Protein AF-A0A452Y3Q6-F1 (afdb_monomer)

Nearest PDB structures (foldseek):
  3kxt-assembly1_A  TM=3.923E-01  e=1.686E+00  Saccharolobus solfataricus
  3trp-assembly1_A  TM=4.167E-01  e=3.841E+00  Oryctolagus cuniculus

Mean predicted aligned error: 13.32 Å

Organism: Aegilops tauschii subsp. strangulata (NCBI:txid200361)

Secondary structure (DSSP, 8-state):
--EE--SSTTSPPEEPSSSPPPEETTEESSS--EEEEE-SSSS-EEEEE---------HHHHHHHHHHHHHH-----STTPPP---PPPP-----

Radius of gyration: 20.81 Å; Cα contacts (8 Å, |Δi|>4): 82; chains: 1; bounding box: 36×34×59 Å

Solvent-accessible surface area (backbone atoms only — not comparable to full-atom values): 6505 Å² total; per-residue (Å²): 101,59,71,53,71,56,93,54,85,88,52,77,63,44,64,41,62,84,76,78,61,51,74,56,97,66,43,64,61,66,93,70,43,60,50,41,36,72,52,95,89,53,98,52,70,46,77,41,82,59,81,82,89,56,85,87,68,50,73,64,56,49,51,47,52,49,50,53,45,64,76,67,63,71,81,69,88,57,87,92,61,81,71,87,70,85,74,77,77,82,80,78,79,81,128

Foldseek 3Di:
DDWADDPDPVDDIFDFDDDDWDQDQQDIPDPCQWTWTQDPPDRDIDIDGHDGDDDRDDPVNVVVVVVVCVVPDDDDPDPPDDDDDPDDDDPPDDD

pLDDT: mean 76.29, std 12.61, range [41.47, 93.06]

Sequence (95 aa):
KFLLKPKDAETPCIIEEGPTRLLTGGMLEGDVRLANFRLNGDDELLEFRVFNKADIVSPLDLAASWRVYKENFQPSKVRGIPDISINEAPTHATE

Structure (mmCIF, N/CA/C/O backbone):
data_AF-A0A452Y3Q6-F1
#
_entry.id   AF-A0A452Y3Q6-F1
#
loop_
_atom_site.group_PDB
_atom_site.id
_atom_site.type_symbol
_atom_site.label_atom_id
_atom_site.lab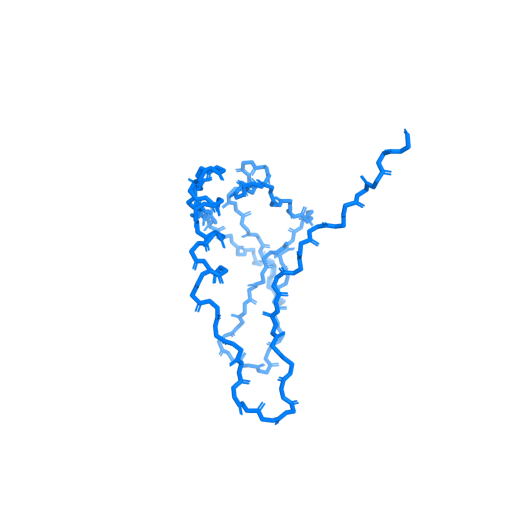el_alt_id
_atom_site.label_comp_id
_atom_site.label_asym_id
_atom_site.label_entity_id
_atom_site.label_seq_id
_atom_site.pdbx_PDB_ins_code
_atom_site.Cartn_x
_atom_site.Cartn_y
_atom_site.Cartn_z
_atom_site.occupancy
_atom_si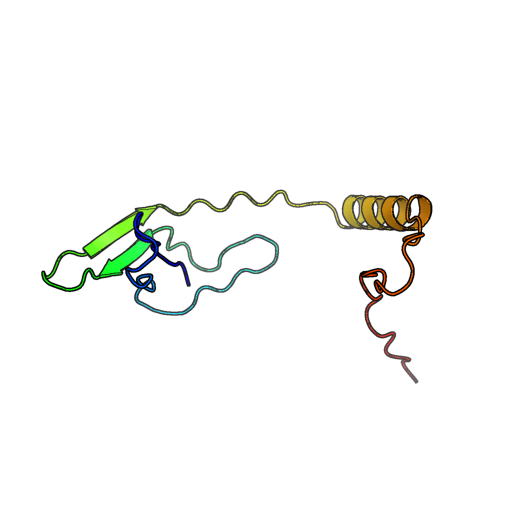te.B_iso_or_equiv
_atom_site.auth_seq_id
_atom_site.auth_comp_id
_atom_site.auth_asym_id
_atom_site.auth_atom_id
_atom_site.pdbx_PDB_model_num
ATOM 1 N N . LYS A 1 1 ? -1.149 6.999 1.943 1.00 89.19 1 LYS A N 1
ATOM 2 C CA . LYS A 1 1 ? -1.684 6.988 3.325 1.00 89.19 1 LYS A CA 1
ATOM 3 C C . LYS A 1 1 ? -1.928 5.551 3.728 1.00 89.19 1 LYS A C 1
ATOM 5 O O . LYS A 1 1 ? -2.371 4.794 2.870 1.00 89.19 1 LYS A O 1
ATOM 10 N N . PHE A 1 2 ? -1.642 5.179 4.969 1.00 91.38 2 PHE A N 1
ATOM 11 C CA . PHE A 1 2 ? -2.051 3.881 5.506 1.00 91.38 2 PHE A CA 1
ATOM 12 C C . PHE A 1 2 ? -3.481 3.929 6.054 1.00 91.38 2 PHE A C 1
ATOM 14 O O . PHE A 1 2 ? -3.992 4.998 6.395 1.00 91.38 2 PHE A O 1
ATOM 21 N N . LEU A 1 3 ? -4.125 2.762 6.103 1.00 93.06 3 LEU A N 1
ATOM 22 C CA . LEU A 1 3 ? -5.463 2.574 6.655 1.00 93.06 3 LEU A CA 1
ATOM 23 C C . LEU A 1 3 ? -5.381 1.565 7.793 1.00 93.06 3 LEU A C 1
ATOM 25 O O . LEU A 1 3 ? -4.906 0.446 7.595 1.00 93.06 3 LEU A O 1
ATOM 29 N N . LEU A 1 4 ? -5.876 1.951 8.963 1.00 91.75 4 LEU A N 1
ATOM 30 C CA . LEU A 1 4 ? -6.068 1.037 10.074 1.00 91.75 4 LEU A CA 1
ATOM 31 C C . LEU A 1 4 ? -7.471 0.447 9.959 1.00 91.75 4 LEU A C 1
ATOM 33 O O . LEU A 1 4 ? -8.472 1.137 10.161 1.00 91.75 4 LEU A O 1
ATOM 37 N N . LYS A 1 5 ? -7.531 -0.831 9.579 1.00 92.19 5 LYS A N 1
ATOM 38 C CA . LYS A 1 5 ? -8.788 -1.559 9.429 1.00 92.19 5 LYS A CA 1
ATOM 39 C C . LYS A 1 5 ? -9.171 -2.220 10.763 1.00 92.19 5 LYS A C 1
ATOM 41 O O . LYS A 1 5 ? -8.389 -3.033 11.262 1.00 92.19 5 LYS A O 1
ATOM 46 N N . PRO A 1 6 ? -10.349 -1.916 11.330 1.00 86.50 6 PRO A N 1
ATOM 47 C CA . PRO A 1 6 ? -10.859 -2.625 12.497 1.00 86.50 6 PRO A CA 1
ATOM 48 C C . PRO A 1 6 ? -11.159 -4.092 12.158 1.00 86.50 6 PRO A C 1
ATOM 50 O O . PRO A 1 6 ? -11.371 -4.461 11.002 1.00 86.50 6 PRO A O 1
ATOM 53 N N . LYS A 1 7 ? -11.140 -4.958 13.176 1.00 88.44 7 LYS A N 1
ATOM 54 C CA . LYS A 1 7 ? -11.419 -6.394 12.988 1.00 88.44 7 LYS A CA 1
ATOM 55 C C . LYS A 1 7 ? -12.862 -6.648 12.558 1.00 88.44 7 LYS A C 1
ATOM 57 O O . LYS A 1 7 ? -13.108 -7.578 11.797 1.00 88.44 7 LYS A O 1
ATOM 62 N N . ASP A 1 8 ? -13.780 -5.832 13.063 1.00 85.94 8 ASP A N 1
ATOM 63 C CA . ASP A 1 8 ? -15.179 -5.849 12.671 1.00 85.94 8 ASP A CA 1
ATOM 64 C C . ASP A 1 8 ? -15.393 -5.031 11.389 1.00 85.94 8 ASP A C 1
ATOM 66 O O . ASP A 1 8 ? -14.835 -3.944 11.235 1.00 85.94 8 ASP A O 1
ATOM 70 N N . ALA A 1 9 ? -16.169 -5.576 10.454 1.00 73.06 9 ALA A N 1
ATOM 71 C CA . ALA A 1 9 ? -16.318 -5.029 9.107 1.00 73.06 9 ALA A CA 1
ATOM 72 C C . ALA A 1 9 ? -17.272 -3.826 9.035 1.00 73.06 9 ALA A C 1
ATOM 74 O O . ALA A 1 9 ? -17.205 -3.076 8.062 1.00 73.06 9 ALA A O 1
ATOM 75 N N . GLU A 1 10 ? -18.139 -3.639 10.033 1.00 84.62 10 GLU A N 1
ATOM 76 C CA . GLU A 1 10 ? -19.099 -2.526 10.067 1.00 84.62 10 GLU A CA 1
ATOM 77 C C . GLU A 1 10 ? -18.474 -1.208 10.541 1.00 84.62 10 GLU A C 1
ATOM 79 O O . GLU A 1 10 ? -18.988 -0.126 10.254 1.00 84.62 10 GLU A O 1
ATOM 84 N N . THR A 1 11 ? -17.332 -1.275 11.230 1.00 85.25 11 THR A N 1
ATOM 85 C CA . THR A 1 11 ? -16.629 -0.082 11.708 1.00 85.25 11 THR A CA 1
ATOM 86 C C . THR A 1 11 ? -15.775 0.526 10.581 1.00 85.25 11 THR A C 1
ATOM 88 O O . THR A 1 11 ? -15.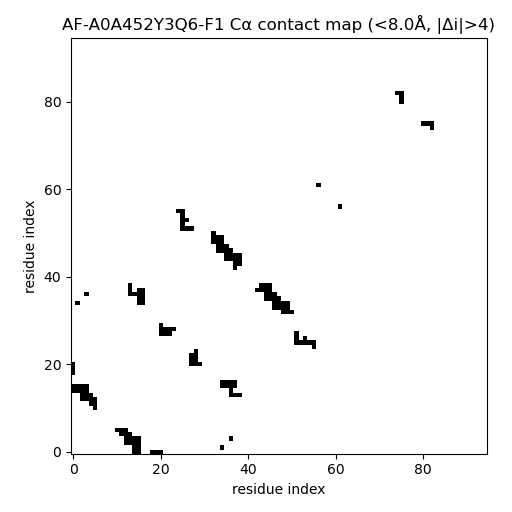032 -0.201 9.913 1.00 85.25 11 THR A O 1
ATOM 91 N N . PRO A 1 12 ? -15.822 1.854 10.350 1.00 88.94 12 PRO A N 1
ATOM 92 C CA . PRO A 1 12 ? -15.026 2.487 9.303 1.00 88.94 12 PRO A CA 1
ATOM 93 C C . PRO A 1 12 ? -13.519 2.392 9.582 1.00 88.94 12 PRO A C 1
ATOM 95 O O . PRO A 1 12 ? -13.068 2.414 10.727 1.00 88.94 12 PRO A O 1
ATOM 98 N N . CYS A 1 13 ? -12.723 2.326 8.513 1.00 91.31 13 CYS A N 1
ATOM 99 C CA . CYS A 1 13 ? -11.267 2.407 8.609 1.00 91.31 13 CYS A CA 1
ATOM 100 C C . CYS A 1 13 ? -10.822 3.790 9.095 1.00 91.31 13 CYS A C 1
ATOM 102 O O . CYS A 1 13 ? -11.378 4.811 8.689 1.00 91.31 13 CYS A O 1
ATOM 104 N N . ILE A 1 14 ? -9.744 3.821 9.876 1.00 92.31 14 ILE A N 1
ATOM 105 C CA . ILE A 1 14 ? -9.109 5.065 10.314 1.00 92.31 14 ILE A CA 1
ATOM 106 C C . ILE A 1 14 ? -7.974 5.397 9.347 1.00 92.31 14 ILE A C 1
ATOM 108 O O . ILE A 1 14 ? -7.134 4.549 9.031 1.00 92.31 14 ILE A O 1
ATOM 112 N N . ILE A 1 15 ? -7.965 6.633 8.850 1.00 93.06 15 ILE A N 1
ATOM 113 C CA . ILE A 1 15 ? -6.945 7.126 7.925 1.00 93.06 15 ILE A CA 1
ATOM 114 C C . ILE A 1 15 ? -5.774 7.682 8.731 1.00 93.06 15 ILE A C 1
ATOM 116 O O . ILE A 1 15 ? -5.959 8.401 9.707 1.00 93.06 15 ILE A O 1
ATOM 120 N N . GLU A 1 16 ? -4.564 7.357 8.296 1.00 93.06 16 GLU A N 1
ATOM 121 C CA . GLU A 1 16 ? -3.332 7.892 8.863 1.00 93.06 16 GLU A CA 1
ATOM 122 C C . GLU A 1 16 ? -3.273 9.436 8.830 1.00 93.06 16 GLU A C 1
ATOM 124 O O . GLU A 1 16 ? -3.509 10.062 7.787 1.00 93.06 16 GLU A O 1
ATOM 129 N N . GLU A 1 17 ? -2.838 10.053 9.929 1.00 90.94 17 GLU A N 1
ATOM 130 C CA . GLU A 1 17 ? -2.636 11.503 10.040 1.00 90.94 17 GLU A CA 1
ATOM 131 C C . GLU A 1 17 ? -1.418 12.023 9.239 1.00 90.94 17 GLU A C 1
ATOM 133 O O . GLU A 1 17 ? -0.566 11.270 8.767 1.00 90.94 17 GLU A O 1
ATOM 138 N N . GLY A 1 18 ? -1.344 13.339 9.010 1.00 87.50 18 GLY A N 1
ATOM 139 C CA . GLY A 1 18 ? -0.209 14.001 8.342 1.00 87.50 18 GLY A CA 1
ATOM 140 C C . GLY A 1 18 ? -0.328 14.122 6.810 1.00 87.50 18 GLY A C 1
ATOM 141 O O . GLY A 1 18 ? -1.440 14.106 6.278 1.00 87.50 18 GLY A O 1
ATOM 142 N N . PRO A 1 19 ? 0.784 14.235 6.063 1.00 87.25 19 PRO A N 1
ATOM 143 C CA . PRO A 1 19 ? 0.775 14.307 4.600 1.00 87.25 19 PRO A CA 1
ATOM 144 C C . PRO A 1 19 ? 0.595 12.934 3.932 1.00 87.25 19 PRO A C 1
ATOM 146 O O . PRO A 1 19 ? 0.776 11.878 4.546 1.00 87.25 19 PRO A O 1
ATOM 149 N N . THR A 1 20 ? 0.213 12.930 2.654 1.00 87.31 20 THR A N 1
ATOM 150 C CA . THR A 1 20 ? 0.216 11.710 1.836 1.00 87.31 20 THR A CA 1
ATOM 151 C C . THR A 1 20 ? 1.651 11.306 1.526 1.00 87.31 20 THR A C 1
ATOM 153 O O . THR A 1 20 ? 2.465 12.128 1.126 1.00 87.31 20 THR A O 1
ATOM 156 N N . ARG A 1 21 ? 1.946 10.021 1.707 1.00 85.38 21 ARG A N 1
ATOM 157 C CA . ARG A 1 21 ? 3.250 9.430 1.401 1.00 85.38 21 ARG A CA 1
ATOM 158 C C . ARG A 1 21 ? 3.386 9.173 -0.095 1.00 85.38 21 ARG A C 1
ATOM 160 O O . ARG A 1 21 ? 2.443 8.649 -0.692 1.00 85.38 21 ARG A O 1
ATOM 167 N N . LEU A 1 22 ? 4.555 9.465 -0.653 1.00 86.12 22 LEU A N 1
ATOM 168 C CA . LEU A 1 22 ? 4.921 9.081 -2.013 1.00 86.12 22 LEU A CA 1
ATOM 169 C C . LEU A 1 22 ? 5.637 7.723 -1.993 1.00 86.12 22 LEU A C 1
ATOM 171 O O . LEU A 1 22 ? 6.457 7.466 -1.116 1.00 86.12 22 LEU A O 1
ATOM 175 N N . LEU A 1 23 ? 5.319 6.846 -2.943 1.00 82.69 23 LEU A N 1
ATOM 176 C CA . LEU A 1 23 ? 6.013 5.576 -3.160 1.00 82.69 23 LEU A CA 1
ATOM 177 C C . LEU A 1 23 ? 6.597 5.597 -4.572 1.00 82.69 23 LEU A C 1
ATOM 179 O O . LEU A 1 23 ? 5.846 5.539 -5.544 1.00 82.69 23 LEU A O 1
ATOM 183 N N . THR A 1 24 ? 7.923 5.648 -4.676 1.00 82.19 24 THR A N 1
ATOM 184 C CA . THR A 1 24 ? 8.637 5.751 -5.955 1.00 82.19 24 THR A CA 1
ATOM 185 C C . THR A 1 24 ? 9.687 4.655 -6.040 1.00 82.19 24 THR A C 1
ATOM 187 O O . THR A 1 24 ? 10.526 4.525 -5.154 1.00 82.19 24 THR A O 1
ATOM 190 N N . GLY A 1 25 ? 9.644 3.837 -7.096 1.00 75.31 25 GLY A N 1
ATOM 191 C CA . GLY A 1 25 ? 10.646 2.785 -7.320 1.00 75.31 25 GLY A CA 1
ATOM 192 C C . GLY A 1 25 ? 10.767 1.777 -6.168 1.00 75.31 25 GLY A C 1
ATOM 193 O O . GLY A 1 25 ? 11.861 1.315 -5.871 1.00 75.31 25 GLY A O 1
ATOM 194 N N . GLY A 1 26 ? 9.666 1.485 -5.467 1.00 77.56 26 GLY A N 1
ATOM 195 C CA . GLY A 1 26 ? 9.666 0.610 -4.288 1.00 77.56 26 GLY A CA 1
ATOM 196 C C . GLY A 1 26 ? 10.119 1.286 -2.989 1.00 77.56 26 GLY A C 1
ATOM 197 O O . GLY A 1 26 ? 9.978 0.696 -1.922 1.00 77.56 26 GLY A O 1
ATOM 198 N N . MET A 1 27 ? 10.589 2.533 -3.039 1.00 79.38 27 MET A N 1
ATOM 199 C CA . MET A 1 27 ? 10.976 3.312 -1.865 1.00 79.38 27 MET A CA 1
ATOM 200 C C . MET A 1 27 ? 9.844 4.244 -1.435 1.00 79.38 27 MET A C 1
ATOM 202 O O . MET A 1 27 ? 9.320 5.025 -2.228 1.00 79.38 27 MET A O 1
ATOM 206 N N . LEU A 1 28 ? 9.458 4.154 -0.164 1.00 83.81 28 LEU A N 1
ATOM 207 C CA . LEU A 1 28 ? 8.523 5.096 0.443 1.00 83.81 28 LEU A CA 1
ATOM 208 C C . LEU A 1 28 ? 9.301 6.369 0.806 1.00 83.81 28 LEU A C 1
ATOM 210 O O . LEU A 1 28 ? 10.298 6.286 1.520 1.00 83.81 28 LEU A O 1
ATOM 214 N N . GLU A 1 29 ? 8.884 7.518 0.282 1.00 74.81 29 GLU A N 1
ATOM 215 C CA . GLU A 1 29 ? 9.554 8.800 0.499 1.00 74.81 29 GLU A CA 1
ATOM 216 C C . GLU A 1 29 ? 9.427 9.258 1.962 1.00 74.81 29 GLU A C 1
ATOM 218 O O . GLU A 1 29 ? 8.360 9.155 2.577 1.00 74.81 29 GLU A O 1
ATOM 223 N N . GLY A 1 30 ? 10.532 9.792 2.495 1.00 64.19 30 GLY A N 1
ATOM 224 C CA . GLY A 1 30 ? 10.677 10.225 3.883 1.00 64.19 30 GLY A CA 1
ATOM 225 C C . GLY A 1 30 ? 11.103 9.092 4.823 1.00 64.19 30 GLY A C 1
ATOM 226 O O . GLY A 1 30 ? 10.526 8.010 4.822 1.00 64.19 30 GLY A O 1
ATOM 227 N N . ASP A 1 31 ? 12.069 9.360 5.709 1.00 56.06 31 ASP A N 1
ATOM 228 C CA . ASP A 1 31 ? 12.509 8.423 6.769 1.00 56.06 31 ASP A CA 1
ATOM 229 C C . ASP A 1 31 ? 11.459 8.252 7.893 1.00 56.06 31 ASP A C 1
ATOM 231 O O . ASP A 1 31 ? 11.720 7.706 8.966 1.00 56.06 31 ASP A O 1
ATOM 235 N N . VAL A 1 32 ? 10.223 8.708 7.664 1.00 61.91 32 VAL A N 1
ATOM 236 C CA . VAL A 1 32 ? 9.124 8.581 8.619 1.00 61.91 32 VAL A CA 1
ATOM 237 C C . VAL A 1 32 ? 8.579 7.161 8.536 1.00 61.91 32 VAL A C 1
ATOM 239 O O . VAL A 1 32 ? 7.559 6.880 7.912 1.00 61.91 32 VAL A O 1
ATOM 242 N N . ARG A 1 33 ? 9.269 6.237 9.200 1.00 75.19 33 ARG A N 1
ATOM 243 C CA . ARG A 1 33 ? 8.853 4.839 9.368 1.00 75.19 33 ARG A CA 1
ATOM 244 C C . ARG A 1 33 ? 7.697 4.663 10.353 1.00 75.19 33 ARG A C 1
ATOM 246 O O . ARG A 1 33 ? 7.433 3.536 10.739 1.00 75.19 33 ARG A O 1
ATOM 253 N N . LEU A 1 34 ? 7.022 5.728 10.779 1.00 88.88 34 LEU A N 1
ATOM 254 C CA . LEU A 1 34 ? 5.907 5.673 11.726 1.00 88.88 34 LEU A CA 1
ATOM 255 C C . LEU A 1 34 ? 4.613 6.112 11.050 1.00 88.88 34 LEU A C 1
ATOM 257 O O . LEU A 1 34 ? 4.561 7.212 10.507 1.00 88.88 34 LEU A O 1
ATOM 261 N N . ALA A 1 35 ? 3.604 5.247 11.056 1.00 91.12 35 ALA A N 1
ATOM 262 C CA . ALA A 1 35 ? 2.236 5.569 10.675 1.00 91.12 35 ALA A CA 1
ATOM 263 C C . ALA A 1 35 ? 1.429 5.880 11.935 1.00 91.12 35 ALA A C 1
ATOM 265 O O . ALA A 1 35 ? 1.421 5.075 12.866 1.00 91.12 35 ALA A O 1
ATOM 266 N N . ASN A 1 36 ? 0.749 7.024 11.932 1.00 92.12 36 ASN A N 1
ATOM 267 C CA . ASN A 1 36 ? 0.057 7.557 13.099 1.00 92.12 36 ASN A CA 1
ATOM 268 C C . ASN A 1 36 ? -1.451 7.571 12.861 1.00 92.12 36 ASN A C 1
ATOM 270 O O . ASN A 1 36 ? -1.912 8.095 11.844 1.00 92.12 36 ASN A O 1
ATOM 274 N N . PHE A 1 37 ? -2.214 7.021 13.799 1.00 93.00 37 PHE A N 1
ATOM 275 C CA . PHE A 1 37 ? -3.670 6.945 13.728 1.00 93.00 37 PHE A CA 1
ATOM 276 C C . PHE A 1 37 ? -4.273 7.508 15.008 1.00 93.00 37 PHE A C 1
ATOM 278 O O . PHE A 1 37 ? -3.965 7.028 16.097 1.00 93.00 37 PHE A O 1
ATOM 285 N N . ARG A 1 38 ? -5.145 8.506 14.870 1.00 90.88 38 ARG A N 1
ATOM 286 C CA . ARG A 1 38 ? -5.930 9.037 15.983 1.00 90.88 38 ARG A CA 1
ATOM 287 C C . ARG A 1 38 ? -7.222 8.237 16.108 1.00 90.88 38 ARG A C 1
ATOM 289 O O . ARG A 1 38 ? -7.964 8.114 15.132 1.00 90.88 38 ARG A O 1
ATOM 296 N N . LEU A 1 39 ? -7.460 7.657 17.281 1.00 87.25 39 LEU A N 1
ATOM 297 C CA . LEU A 1 39 ? -8.695 6.931 17.563 1.00 87.25 39 LEU A CA 1
ATOM 298 C C . LEU A 1 39 ? -9.817 7.915 17.924 1.00 87.25 39 LEU A C 1
ATOM 300 O O . LEU A 1 39 ? -9.586 8.940 18.557 1.00 87.25 39 LEU A O 1
ATOM 304 N N . ASN A 1 40 ? -11.049 7.615 17.511 1.00 73.81 40 ASN A N 1
ATOM 305 C CA . ASN A 1 40 ? -12.203 8.435 17.874 1.00 73.81 40 ASN A CA 1
ATOM 306 C C . ASN A 1 40 ? -12.599 8.131 19.324 1.00 73.81 40 ASN A C 1
ATOM 308 O O . ASN A 1 40 ? -13.169 7.074 19.580 1.00 73.81 40 ASN A O 1
ATOM 312 N N . GLY A 1 41 ? -12.337 9.052 20.251 1.00 68.75 41 GLY A N 1
ATOM 313 C CA . GLY A 1 41 ? -12.892 8.987 21.609 1.00 68.75 41 GLY A CA 1
ATOM 314 C C . GLY A 1 41 ? -11.946 9.428 22.717 1.00 68.75 41 GLY A C 1
ATOM 315 O O . GLY A 1 41 ? -12.424 9.973 23.700 1.00 68.75 41 GLY A O 1
ATOM 316 N N . ASP A 1 42 ? -10.638 9.293 22.515 1.00 61.97 42 ASP A N 1
ATOM 317 C CA . ASP A 1 42 ? -9.601 9.721 23.452 1.00 61.97 42 ASP A CA 1
ATOM 318 C C . ASP A 1 42 ? -8.401 10.237 22.648 1.00 61.97 42 ASP A C 1
ATOM 320 O O . ASP A 1 42 ? -8.194 9.811 21.511 1.00 61.97 42 ASP A O 1
ATOM 324 N N . ASP A 1 43 ? -7.594 11.132 23.224 1.00 71.06 43 ASP A N 1
ATOM 325 C CA . ASP A 1 43 ? -6.322 11.653 22.673 1.00 71.06 43 ASP A CA 1
ATOM 326 C C . ASP A 1 43 ? -5.252 10.554 22.419 1.00 71.06 43 ASP A C 1
ATOM 328 O O . ASP A 1 43 ? -4.053 10.822 22.316 1.00 71.06 43 ASP A O 1
ATOM 332 N N . GLU A 1 44 ? -5.666 9.292 22.308 1.00 83.31 44 GLU A N 1
ATOM 333 C CA . GLU A 1 44 ? -4.830 8.147 22.006 1.00 83.31 44 GLU A CA 1
ATOM 334 C C . GLU A 1 44 ? -4.369 8.169 20.545 1.00 83.31 44 GLU A C 1
ATOM 336 O O . GLU A 1 44 ? -5.137 8.030 19.583 1.00 83.31 44 GLU A O 1
ATOM 341 N N . LEU A 1 45 ? -3.052 8.313 20.404 1.00 87.81 45 LEU A N 1
ATOM 342 C CA . LEU A 1 45 ? -2.328 8.176 19.154 1.00 87.81 45 LEU A CA 1
ATOM 343 C C . LEU A 1 45 ? -1.718 6.776 19.079 1.00 87.81 45 LEU A C 1
ATOM 345 O O . LEU A 1 45 ? -0.869 6.408 19.890 1.00 87.81 45 LEU A O 1
ATOM 349 N N . LEU A 1 46 ? -2.118 6.005 18.072 1.00 91.38 46 LEU A N 1
ATOM 350 C CA . LEU A 1 46 ?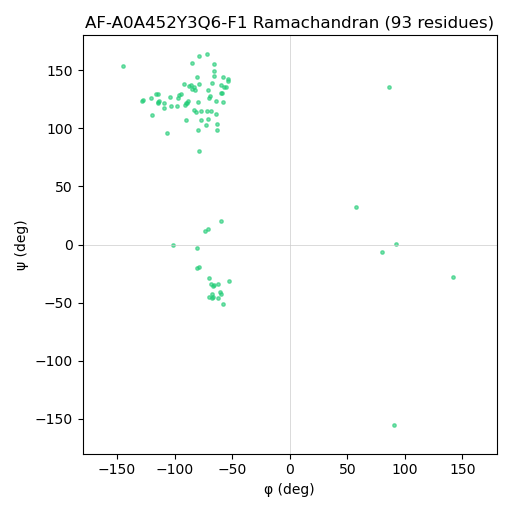 -1.473 4.742 17.740 1.00 91.38 46 LEU A CA 1
ATOM 351 C C . LEU A 1 46 ? -0.351 4.974 16.734 1.00 91.38 46 LEU A C 1
ATOM 353 O O . LEU A 1 46 ? -0.600 5.436 15.619 1.00 91.38 46 LEU A O 1
ATOM 357 N N . GLU A 1 47 ? 0.861 4.574 17.108 1.00 91.88 47 GLU A N 1
ATOM 358 C CA . GLU A 1 47 ? 2.042 4.649 16.253 1.00 91.88 47 GLU A CA 1
ATOM 359 C C . GLU A 1 47 ? 2.481 3.248 15.818 1.00 91.88 47 GLU A C 1
ATOM 361 O O . GLU A 1 47 ? 2.803 2.382 16.635 1.00 91.88 47 GLU A O 1
ATOM 366 N N . PHE A 1 48 ? 2.538 3.020 14.508 1.00 90.75 48 PHE A N 1
ATOM 367 C CA . PHE A 1 48 ? 2.999 1.759 13.935 1.00 90.75 48 PHE A CA 1
ATOM 368 C C . PHE A 1 48 ? 4.268 1.952 13.128 1.00 90.75 48 PHE A C 1
ATOM 370 O O . PHE A 1 48 ? 4.318 2.775 12.214 1.00 90.75 48 PHE A O 1
ATOM 377 N N . ARG A 1 49 ? 5.282 1.123 13.398 1.00 89.69 49 ARG A N 1
ATOM 378 C CA . ARG A 1 49 ? 6.448 1.042 12.519 1.00 89.69 49 ARG A CA 1
ATOM 379 C C . ARG A 1 49 ? 6.077 0.374 11.202 1.00 89.69 49 ARG A C 1
ATOM 381 O O . ARG A 1 49 ? 5.582 -0.749 11.182 1.00 89.69 49 ARG A O 1
ATOM 388 N N . VAL A 1 50 ? 6.378 1.056 10.110 1.00 86.62 50 VAL A N 1
ATOM 389 C CA . VAL A 1 50 ? 6.173 0.585 8.748 1.00 86.62 50 VAL A CA 1
ATOM 390 C C . VAL A 1 50 ? 7.510 0.164 8.164 1.00 86.62 50 VAL A C 1
ATOM 392 O O . VAL A 1 50 ? 8.467 0.939 8.122 1.00 86.62 50 VAL A O 1
ATOM 395 N N . PHE A 1 51 ? 7.543 -1.064 7.660 1.00 81.06 51 PHE A N 1
ATOM 396 C CA . PHE A 1 51 ? 8.655 -1.594 6.889 1.00 81.06 51 PHE A CA 1
ATOM 397 C C . PHE A 1 51 ? 8.169 -1.850 5.471 1.00 81.06 51 PHE A C 1
ATOM 399 O O . PHE A 1 51 ? 7.212 -2.592 5.259 1.00 81.06 51 PHE A O 1
ATOM 406 N N . ASN A 1 52 ? 8.824 -1.219 4.502 1.00 79.50 52 ASN A N 1
ATOM 407 C CA . ASN A 1 52 ? 8.604 -1.526 3.100 1.00 79.50 52 ASN A CA 1
ATOM 408 C C . ASN A 1 52 ? 9.597 -2.617 2.691 1.00 79.50 52 ASN A C 1
ATOM 410 O O . ASN A 1 52 ? 10.809 -2.426 2.797 1.00 79.50 52 ASN A O 1
ATOM 414 N N . LYS A 1 53 ? 9.067 -3.759 2.253 1.00 80.31 53 LYS A N 1
ATOM 415 C CA . LYS A 1 53 ? 9.844 -4.801 1.595 1.00 80.31 53 LYS A CA 1
ATOM 416 C C . LYS A 1 53 ? 9.498 -4.776 0.111 1.00 80.31 53 LYS A C 1
ATOM 418 O O . LYS A 1 53 ? 8.500 -5.361 -0.300 1.00 80.31 53 LYS A O 1
ATOM 423 N N . ALA A 1 54 ? 10.324 -4.084 -0.660 1.00 77.81 54 ALA A N 1
ATOM 424 C CA . ALA A 1 54 ? 10.276 -4.089 -2.111 1.00 77.81 54 ALA A CA 1
ATOM 425 C C . ALA A 1 54 ? 11.542 -4.761 -2.637 1.00 77.81 54 ALA A C 1
ATOM 427 O O . ALA A 1 54 ? 12.653 -4.339 -2.312 1.00 77.81 54 ALA A O 1
ATOM 428 N N . ASP A 1 55 ? 11.368 -5.803 -3.443 1.00 77.25 55 ASP A N 1
ATOM 429 C CA . ASP A 1 55 ? 12.474 -6.425 -4.157 1.00 77.25 55 ASP A CA 1
ATOM 430 C C . ASP A 1 55 ? 12.756 -5.580 -5.402 1.00 77.25 55 ASP A C 1
ATOM 432 O O . ASP A 1 55 ? 11.915 -5.454 -6.297 1.00 77.25 55 ASP A O 1
ATOM 436 N N . ILE A 1 56 ? 13.930 -4.947 -5.440 1.00 70.19 56 ILE A N 1
ATOM 437 C CA . ILE A 1 56 ? 14.365 -4.200 -6.619 1.00 70.19 56 ILE A CA 1
ATOM 438 C C . ILE A 1 56 ? 14.699 -5.228 -7.697 1.00 70.19 56 ILE A C 1
ATOM 440 O O . ILE A 1 56 ? 15.702 -5.934 -7.610 1.00 70.19 56 ILE A O 1
ATOM 444 N N . VAL A 1 57 ? 13.847 -5.311 -8.712 1.00 73.69 57 VAL A N 1
ATOM 445 C CA . VAL A 1 57 ? 14.105 -6.117 -9.905 1.00 73.69 57 VAL A CA 1
ATOM 446 C C . VAL A 1 57 ? 14.940 -5.308 -10.892 1.00 73.69 57 VAL A C 1
ATOM 448 O O . VAL A 1 57 ? 14.655 -4.136 -11.149 1.00 73.69 57 VAL A O 1
ATOM 451 N N . SER A 1 58 ? 15.984 -5.921 -11.454 1.00 77.25 58 SER A N 1
ATOM 452 C CA . SER A 1 58 ? 16.753 -5.304 -12.537 1.00 77.25 58 SER A CA 1
ATOM 453 C C . SER A 1 58 ? 15.825 -4.985 -13.714 1.00 77.25 58 SER A C 1
ATOM 455 O O . SER A 1 58 ? 14.947 -5.795 -14.015 1.00 77.25 58 SER A O 1
ATOM 457 N N . PRO A 1 59 ? 16.026 -3.878 -14.455 1.00 74.19 59 PRO A N 1
ATOM 458 C CA . PRO A 1 59 ? 15.305 -3.643 -15.704 1.00 74.19 59 PRO A CA 1
ATOM 459 C C . PRO A 1 59 ? 15.419 -4.815 -16.689 1.00 74.19 59 PRO A C 1
ATOM 461 O O . PRO A 1 59 ? 14.481 -5.080 -17.435 1.00 74.19 59 PRO A O 1
ATOM 464 N N . LEU A 1 60 ? 16.543 -5.544 -16.672 1.00 76.56 60 LEU A N 1
ATOM 465 C CA . LEU A 1 60 ? 16.729 -6.754 -17.477 1.00 76.56 60 LEU A CA 1
ATOM 466 C C . LEU A 1 60 ? 15.865 -7.911 -16.979 1.00 76.56 60 LEU A C 1
ATOM 468 O O . LEU A 1 60 ? 15.212 -8.549 -17.797 1.00 76.56 60 LEU A O 1
ATOM 472 N N . ASP A 1 61 ? 15.821 -8.150 -15.669 1.00 77.50 61 ASP A N 1
ATOM 473 C CA . ASP A 1 61 ? 14.990 -9.205 -15.073 1.00 77.50 61 ASP A CA 1
ATOM 474 C C . ASP A 1 61 ? 13.502 -8.894 -15.251 1.00 77.50 61 ASP A C 1
ATOM 476 O O . ASP A 1 61 ? 12.699 -9.785 -15.524 1.00 77.50 61 ASP A O 1
ATOM 480 N N . LEU A 1 62 ? 13.137 -7.613 -15.182 1.00 76.19 62 LEU A N 1
ATOM 481 C CA . LEU A 1 62 ? 11.796 -7.131 -15.483 1.00 76.19 62 LEU A CA 1
ATOM 482 C C . LEU A 1 62 ? 11.459 -7.298 -16.973 1.00 76.19 62 LEU A C 1
ATOM 484 O O . LEU A 1 62 ? 10.369 -7.742 -17.318 1.00 76.19 62 LEU A O 1
ATOM 488 N N . ALA A 1 63 ? 12.390 -6.998 -17.881 1.00 74.69 63 ALA A N 1
ATOM 489 C CA . ALA A 1 63 ? 12.194 -7.227 -19.312 1.00 74.69 63 ALA A CA 1
ATOM 490 C C . ALA A 1 63 ? 12.160 -8.725 -19.663 1.00 74.69 63 ALA A C 1
ATOM 492 O O . ALA A 1 63 ? 11.441 -9.132 -20.575 1.00 74.69 63 ALA A O 1
ATOM 493 N N . ALA A 1 64 ? 12.928 -9.557 -18.959 1.00 74.31 64 ALA A N 1
ATOM 494 C CA . ALA A 1 64 ? 12.892 -11.005 -19.092 1.00 74.31 64 ALA A CA 1
ATOM 495 C C . ALA A 1 64 ? 11.555 -11.560 -18.590 1.00 74.31 64 ALA A C 1
ATOM 497 O O . ALA A 1 64 ? 10.923 -12.318 -19.318 1.00 74.31 64 ALA A O 1
ATOM 498 N N . SER A 1 65 ? 11.065 -11.124 -17.424 1.00 69.00 65 SER A N 1
ATOM 499 C CA . SER A 1 65 ? 9.743 -11.524 -16.926 1.00 69.00 65 SER A CA 1
ATOM 500 C C . SER A 1 65 ? 8.621 -11.072 -17.863 1.00 69.00 65 SER A C 1
ATOM 502 O O . SER A 1 65 ? 7.673 -11.822 -18.082 1.00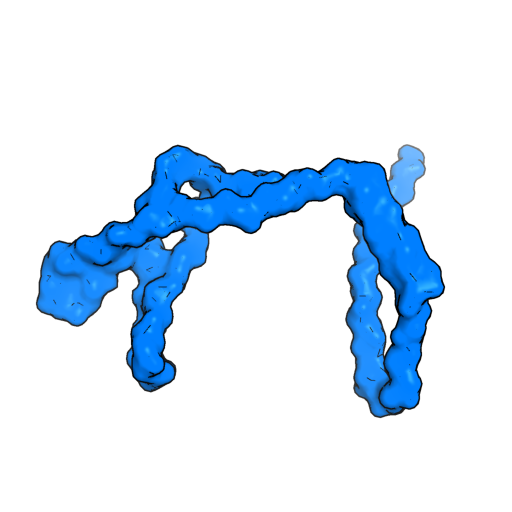 69.00 65 SER A O 1
ATOM 504 N N . TRP A 1 66 ? 8.770 -9.912 -18.509 1.00 73.69 66 TRP A N 1
ATOM 505 C CA . TRP A 1 66 ? 7.849 -9.431 -19.538 1.00 73.69 66 TRP A CA 1
ATOM 506 C C . TRP A 1 66 ? 7.856 -10.293 -20.806 1.00 73.69 66 TRP 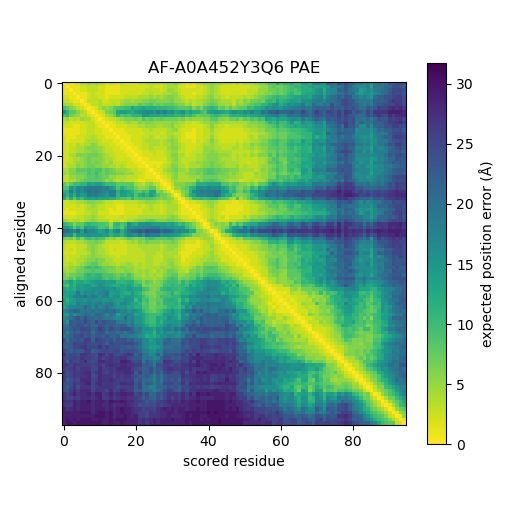A C 1
ATOM 508 O O . TRP A 1 66 ? 6.794 -10.637 -21.326 1.00 73.69 66 TRP A O 1
ATOM 518 N N . ARG A 1 67 ? 9.039 -10.672 -21.313 1.00 70.31 67 ARG A N 1
ATOM 519 C CA . ARG A 1 67 ? 9.155 -11.591 -22.461 1.00 70.31 67 ARG A CA 1
ATOM 520 C C . ARG A 1 67 ? 8.566 -12.959 -22.131 1.00 70.31 67 ARG A C 1
ATOM 522 O O . ARG A 1 67 ? 7.741 -13.452 -22.891 1.00 70.31 67 ARG A O 1
ATOM 529 N N . VAL A 1 68 ? 8.894 -13.500 -20.957 1.00 73.25 68 VAL A N 1
ATOM 530 C CA . VAL A 1 68 ? 8.338 -14.764 -20.456 1.00 73.25 68 VAL A CA 1
ATOM 531 C C . VAL A 1 68 ? 6.817 -14.675 -20.317 1.00 73.25 68 VAL A C 1
ATOM 533 O O . VAL A 1 68 ? 6.125 -15.601 -20.730 1.00 73.25 68 VAL A O 1
ATOM 536 N N . TYR A 1 69 ? 6.272 -13.568 -19.801 1.00 72.75 69 TYR A N 1
ATOM 537 C CA . TYR A 1 69 ? 4.825 -13.341 -19.756 1.00 72.75 69 TYR A CA 1
ATOM 538 C C . TYR A 1 69 ? 4.213 -13.393 -21.157 1.00 72.75 69 TYR A C 1
ATOM 540 O O . TYR A 1 69 ? 3.273 -14.153 -21.361 1.00 72.75 69 TYR A O 1
ATOM 548 N N . LYS A 1 70 ? 4.760 -12.651 -22.131 1.00 69.81 70 LYS A N 1
ATOM 549 C CA . LYS A 1 70 ? 4.248 -12.650 -23.512 1.00 69.81 70 LYS A CA 1
ATOM 550 C C . LYS A 1 70 ? 4.303 -14.033 -24.163 1.00 69.81 70 LYS A C 1
ATOM 552 O O . LYS A 1 70 ? 3.358 -14.415 -24.842 1.00 69.81 70 LYS A O 1
ATOM 557 N N . GLU A 1 71 ? 5.381 -14.780 -23.949 1.00 74.19 71 GLU A N 1
ATOM 558 C CA . GLU A 1 71 ? 5.568 -16.124 -24.511 1.00 74.19 71 GLU A CA 1
ATOM 559 C C . GLU A 1 71 ? 4.632 -17.170 -23.882 1.00 74.19 71 GLU A C 1
ATOM 561 O O . GLU A 1 71 ? 4.244 -18.128 -24.546 1.00 74.19 71 GLU A O 1
ATOM 566 N N . ASN A 1 72 ? 4.239 -16.981 -22.618 1.00 65.81 72 ASN A N 1
ATOM 567 C CA . ASN A 1 72 ? 3.352 -17.891 -21.883 1.00 65.81 72 ASN A CA 1
ATOM 568 C C . ASN A 1 72 ? 1.903 -17.394 -21.796 1.00 65.81 72 ASN A C 1
ATOM 570 O O . ASN A 1 72 ? 1.057 -18.062 -21.196 1.00 65.81 72 ASN A O 1
ATOM 574 N N . PHE A 1 73 ? 1.600 -16.231 -22.371 1.00 71.56 73 PHE A N 1
ATOM 575 C CA . PHE A 1 73 ? 0.264 -15.665 -22.334 1.00 71.56 73 PHE A CA 1
ATOM 576 C C . PHE A 1 73 ? -0.687 -16.518 -23.175 1.00 71.56 73 PHE A C 1
ATOM 578 O O . PHE A 1 73 ? -0.560 -16.605 -24.397 1.00 71.56 73 PHE A O 1
ATOM 585 N N . GLN A 1 74 ? -1.665 -17.137 -22.517 1.00 72.50 74 GLN A N 1
ATOM 586 C CA . GLN A 1 74 ? -2.751 -17.842 -23.185 1.00 72.50 74 GLN A CA 1
ATOM 587 C C . GLN A 1 74 ? -4.046 -17.048 -23.010 1.00 72.50 74 GLN A C 1
ATOM 589 O O . GLN A 1 74 ? -4.491 -16.892 -21.871 1.00 72.50 74 GLN A O 1
ATOM 594 N N . PRO A 1 75 ? -4.659 -16.575 -24.111 1.00 71.38 75 PRO A N 1
ATOM 595 C CA . PRO A 1 75 ? -5.962 -15.930 -24.065 1.00 71.38 75 PRO A CA 1
ATOM 596 C C . PRO A 1 75 ? -6.992 -16.820 -23.369 1.00 71.38 75 PRO A C 1
ATOM 598 O O . PRO A 1 75 ? -7.012 -18.044 -23.567 1.00 71.38 75 PRO A O 1
ATOM 601 N N . SER A 1 76 ? -7.864 -16.217 -22.567 1.00 68.00 76 SER A N 1
ATOM 602 C CA . SER A 1 76 ? -8.952 -16.929 -21.918 1.00 68.00 76 SER A CA 1
ATOM 603 C C . SER A 1 76 ? -9.847 -17.571 -22.972 1.00 68.00 76 SER A C 1
ATOM 605 O O . SER A 1 76 ? -10.322 -16.941 -23.916 1.00 68.00 76 SER A O 1
ATOM 607 N N . LYS A 1 77 ? -10.130 -18.862 -22.788 1.00 75.88 77 LYS A N 1
ATOM 608 C CA . LYS A 1 77 ? -11.085 -19.598 -23.631 1.00 75.88 77 LYS A CA 1
ATOM 609 C C . LYS A 1 77 ? -12.541 -19.343 -23.224 1.00 75.88 77 LYS A C 1
ATOM 611 O O . LYS A 1 77 ? -13.456 -19.875 -23.852 1.00 75.88 77 LYS A O 1
ATOM 616 N N . VAL A 1 78 ? -12.771 -18.567 -22.164 1.00 73.38 78 VAL A N 1
ATOM 617 C CA . VAL A 1 78 ? -14.108 -18.264 -21.647 1.00 73.38 78 VAL A CA 1
ATOM 618 C C . VAL A 1 78 ? -14.716 -17.114 -22.453 1.00 73.38 78 VAL A C 1
ATOM 620 O O . VAL A 1 78 ? -14.218 -15.991 -22.425 1.00 73.38 78 VAL A O 1
ATOM 623 N N . ARG A 1 79 ? -15.821 -17.375 -23.170 1.00 71.50 79 ARG A N 1
ATOM 624 C CA . ARG A 1 79 ? -16.544 -16.340 -23.935 1.00 71.50 79 ARG A CA 1
ATOM 625 C C . ARG A 1 79 ? -17.017 -15.211 -23.016 1.00 71.50 79 ARG A C 1
ATOM 627 O O . ARG A 1 79 ? -17.711 -15.464 -22.038 1.00 71.50 79 ARG A O 1
ATOM 634 N N . GLY A 1 80 ? -16.735 -13.971 -23.414 1.00 70.00 80 GLY A N 1
ATOM 635 C CA . GLY A 1 80 ? -17.308 -12.765 -22.808 1.00 70.00 80 GLY A CA 1
ATOM 636 C C . GLY A 1 80 ? -16.493 -12.141 -21.675 1.00 70.00 80 GLY A C 1
ATOM 637 O O . GLY A 1 80 ? -16.920 -11.119 -21.148 1.00 70.00 80 GLY A O 1
ATOM 638 N N . ILE A 1 81 ? -15.334 -12.705 -21.320 1.00 66.00 81 ILE A N 1
ATOM 639 C CA . ILE A 1 81 ? -14.407 -12.086 -20.366 1.00 66.00 81 ILE A CA 1
ATOM 640 C C . ILE A 1 81 ? -13.246 -11.476 -21.159 1.00 66.00 81 ILE A C 1
ATOM 642 O O . ILE A 1 81 ? -12.572 -12.218 -21.873 1.00 66.00 81 ILE A O 1
ATOM 646 N N . PRO A 1 82 ? -13.013 -10.154 -21.082 1.00 63.59 82 PRO A N 1
ATOM 647 C CA . PRO A 1 82 ? -11.858 -9.549 -21.721 1.00 63.59 82 PRO A CA 1
ATOM 648 C C . PRO A 1 82 ? 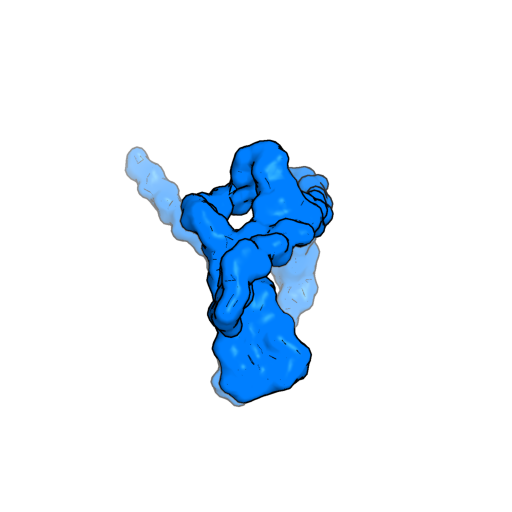-10.591 -9.997 -20.997 1.00 63.59 82 PRO A C 1
ATOM 650 O O . PRO A 1 82 ? -10.477 -9.865 -19.776 1.00 63.59 82 PRO A O 1
ATOM 653 N N . ASP A 1 83 ? -9.636 -10.513 -21.760 1.00 68.62 83 ASP A N 1
ATOM 654 C CA . ASP A 1 83 ? -8.303 -10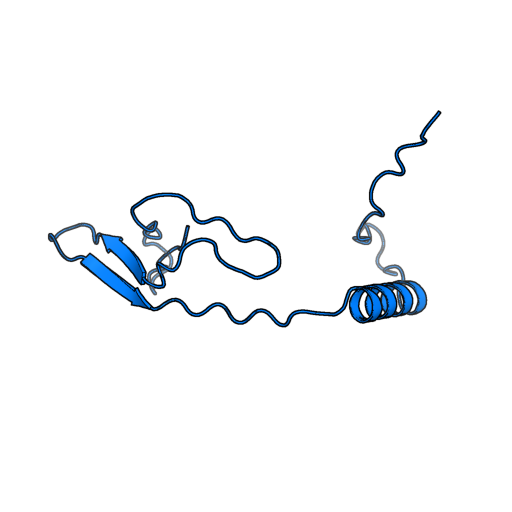.762 -21.242 1.00 68.62 83 ASP A CA 1
ATOM 655 C C . ASP A 1 83 ? -7.654 -9.432 -20.855 1.00 68.62 83 ASP A C 1
ATOM 657 O O . ASP A 1 83 ? -7.542 -8.514 -21.670 1.00 68.62 83 ASP A O 1
ATOM 661 N N . ILE A 1 84 ? -7.233 -9.312 -19.596 1.00 61.56 84 ILE A N 1
ATOM 662 C CA . ILE A 1 84 ? -6.517 -8.127 -19.128 1.00 61.56 84 ILE A CA 1
ATOM 663 C C . ILE A 1 84 ? -5.063 -8.264 -19.583 1.00 61.56 84 ILE A C 1
ATOM 665 O O . ILE A 1 84 ? -4.264 -8.960 -18.957 1.00 61.56 84 ILE A O 1
ATOM 669 N N . SER A 1 85 ? -4.724 -7.605 -20.688 1.00 60.97 85 SER A N 1
ATOM 670 C CA . SER A 1 85 ? -3.341 -7.398 -21.109 1.00 60.97 85 SER A CA 1
ATOM 671 C C . SER A 1 85 ? -2.770 -6.158 -20.430 1.00 60.97 85 SER A C 1
ATOM 673 O O . SER A 1 85 ? -3.420 -5.112 -20.369 1.00 60.97 85 SER A O 1
ATOM 675 N N . ILE A 1 86 ? -1.531 -6.239 -19.953 1.00 62.38 86 ILE A N 1
ATOM 676 C CA . ILE A 1 86 ? -0.804 -5.044 -19.523 1.00 62.38 86 ILE A CA 1
ATOM 677 C C . ILE A 1 86 ? -0.421 -4.294 -20.804 1.00 62.38 86 ILE A C 1
ATOM 679 O O . ILE A 1 86 ? 0.456 -4.742 -21.541 1.00 62.38 86 ILE A O 1
ATOM 683 N N . ASN A 1 87 ? -1.143 -3.215 -21.121 1.00 59.28 87 ASN A N 1
ATOM 684 C CA . ASN A 1 87 ? -0.907 -2.440 -22.339 1.00 59.28 87 ASN A CA 1
ATOM 685 C C . ASN A 1 87 ? 0.553 -1.968 -22.402 1.00 59.28 87 ASN A C 1
ATOM 687 O O . ASN A 1 87 ? 1.094 -1.472 -21.411 1.00 59.28 87 ASN A O 1
ATOM 691 N N . GLU A 1 88 ? 1.176 -2.095 -23.576 1.00 56.19 88 GLU A N 1
ATOM 692 C CA . GLU A 1 88 ? 2.434 -1.405 -23.860 1.00 56.19 88 GLU A CA 1
ATOM 693 C C . GLU A 1 88 ? 2.216 0.105 -23.733 1.00 56.19 88 GLU A C 1
ATOM 695 O O . GLU A 1 88 ? 1.186 0.636 -24.156 1.00 56.19 88 GLU A O 1
ATOM 700 N N . ALA A 1 89 ? 3.177 0.790 -23.105 1.00 54.72 89 ALA A N 1
ATOM 701 C CA . ALA A 1 89 ? 3.151 2.241 -22.995 1.00 54.72 89 ALA A CA 1
ATOM 702 C C . ALA A 1 89 ? 2.985 2.863 -24.397 1.00 54.72 89 ALA A C 1
ATOM 704 O O . ALA A 1 89 ? 3.560 2.336 -25.355 1.00 54.72 89 ALA A O 1
ATOM 705 N N . PRO A 1 90 ? 2.222 3.965 -24.540 1.00 47.16 90 PRO A N 1
ATOM 706 C CA . PRO A 1 90 ? 1.995 4.565 -25.842 1.00 47.16 90 PRO A CA 1
ATOM 707 C C . PRO A 1 90 ? 3.340 4.942 -26.459 1.00 47.16 90 PRO A C 1
ATOM 709 O O . PRO A 1 90 ? 4.116 5.699 -25.872 1.00 47.16 90 PRO A O 1
ATOM 712 N N . THR A 1 91 ? 3.620 4.411 -27.646 1.00 48.28 91 THR A N 1
ATOM 713 C CA . THR A 1 91 ? 4.728 4.871 -28.478 1.00 48.28 91 THR A CA 1
ATOM 714 C C . THR A 1 91 ? 4.445 6.317 -28.856 1.00 48.28 91 THR A C 1
ATOM 716 O O . THR A 1 91 ? 3.665 6.581 -29.771 1.00 48.28 91 THR A O 1
ATOM 719 N N . HIS A 1 92 ? 5.053 7.265 -28.145 1.00 50.97 92 HIS A N 1
ATOM 720 C CA . HIS A 1 92 ? 5.205 8.609 -28.677 1.00 50.97 92 HIS A CA 1
ATOM 721 C C . HIS A 1 92 ? 6.084 8.489 -29.922 1.00 50.97 92 HIS A C 1
ATOM 723 O O . HIS A 1 92 ? 7.286 8.252 -29.823 1.00 50.97 92 HIS A O 1
ATOM 729 N N . ALA A 1 93 ? 5.457 8.574 -31.094 1.00 47.97 93 ALA A N 1
ATOM 730 C CA . ALA A 1 93 ? 6.165 8.781 -32.342 1.00 47.97 93 ALA A CA 1
ATOM 731 C C . ALA A 1 93 ? 6.825 10.160 -32.260 1.00 47.97 93 ALA A C 1
ATOM 733 O O . ALA A 1 93 ? 6.137 11.177 -32.173 1.00 47.97 93 ALA A O 1
ATOM 734 N N . THR A 1 94 ? 8.151 10.183 -32.204 1.00 46.88 94 THR A N 1
ATOM 735 C CA . THR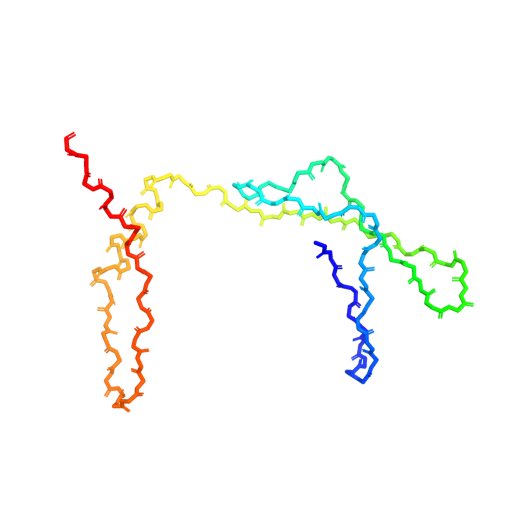 A 1 94 ? 8.930 11.399 -32.418 1.00 46.88 94 THR A CA 1
ATOM 736 C C . THR A 1 94 ? 8.950 11.661 -33.922 1.00 46.88 94 THR A C 1
ATOM 738 O O . THR A 1 94 ? 9.458 10.826 -34.673 1.00 46.88 94 THR A O 1
ATOM 741 N N . GLU A 1 95 ? 8.340 12.772 -34.340 1.00 41.47 95 GLU A N 1
ATOM 742 C CA . GLU A 1 95 ? 8.581 13.414 -35.644 1.00 41.47 95 GLU A CA 1
ATOM 743 C C . GLU A 1 95 ? 10.006 13.976 -35.730 1.00 41.47 95 GLU A C 1
ATOM 745 O O . GLU A 1 95 ? 10.522 14.454 -34.689 1.00 41.47 95 GLU A O 1
#